Protein AF-A0A7Y3P4M5-F1 (afdb_monomer_lite)

Structure (mmCIF, N/CA/C/O backbone):
data_AF-A0A7Y3P4M5-F1
#
_entry.id   AF-A0A7Y3P4M5-F1
#
loop_
_atom_site.group_PDB
_atom_site.id
_atom_site.type_symbol
_atom_site.label_atom_id
_atom_site.label_alt_id
_atom_site.label_comp_id
_atom_site.label_asym_id
_atom_site.label_entity_id
_atom_site.label_seq_id
_atom_s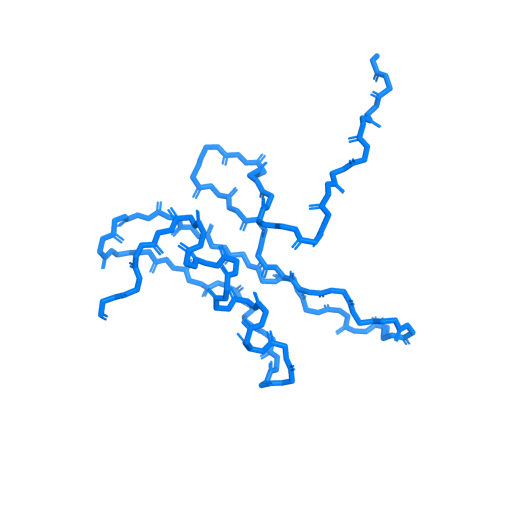ite.pdbx_PDB_ins_code
_atom_site.Cartn_x
_atom_site.Cartn_y
_atom_site.Cartn_z
_atom_site.occupancy
_atom_site.B_iso_or_equiv
_atom_site.auth_seq_id
_atom_site.auth_comp_id
_atom_site.auth_asym_id
_atom_site.auth_atom_id
_atom_site.pdbx_PDB_model_num
ATOM 1 N N . MET A 1 1 ? -20.815 8.505 -15.069 1.00 48.59 1 MET A N 1
ATOM 2 C CA . MET A 1 1 ? -19.843 9.317 -14.314 1.00 48.59 1 MET A CA 1
ATOM 3 C C . MET A 1 1 ? -18.490 8.826 -14.784 1.00 48.59 1 MET A C 1
ATOM 5 O O . MET A 1 1 ? -18.288 7.625 -14.711 1.00 48.59 1 MET A O 1
ATOM 9 N N . ALA A 1 2 ? -17.675 9.650 -15.442 1.00 50.09 2 ALA A N 1
ATOM 10 C CA . ALA A 1 2 ? -16.348 9.182 -15.844 1.00 50.09 2 ALA 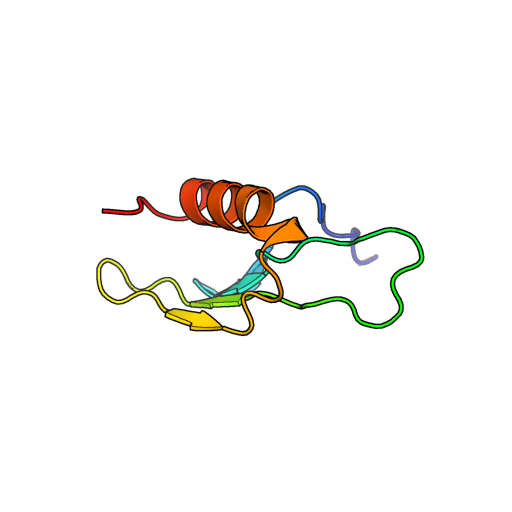A CA 1
ATOM 11 C C . ALA A 1 2 ? -15.570 8.864 -14.563 1.00 50.09 2 ALA A C 1
ATOM 13 O O . ALA A 1 2 ? -15.534 9.717 -13.675 1.00 50.09 2 ALA A O 1
ATOM 14 N N . ASP A 1 3 ? -15.027 7.652 -14.447 1.00 64.50 3 ASP A N 1
ATOM 15 C CA . ASP A 1 3 ? -14.146 7.311 -13.334 1.00 64.50 3 ASP A CA 1
ATOM 16 C C . ASP A 1 3 ? -12.957 8.265 -13.374 1.00 64.50 3 ASP A C 1
ATOM 18 O O . ASP A 1 3 ? -12.173 8.290 -14.326 1.00 64.50 3 ASP A O 1
ATOM 22 N N . GLN A 1 4 ? -12.865 9.115 -12.357 1.00 76.88 4 GLN A N 1
ATOM 23 C CA . GLN A 1 4 ? -11.689 9.932 -12.147 1.00 76.88 4 GLN A CA 1
ATOM 24 C C . GLN A 1 4 ? -10.557 8.985 -11.747 1.00 76.88 4 GLN A C 1
ATOM 26 O O . GLN A 1 4 ? -10.699 8.212 -10.802 1.00 76.88 4 GLN A O 1
ATOM 31 N N . LEU A 1 5 ? -9.448 9.018 -12.488 1.00 81.44 5 LEU A N 1
ATOM 32 C CA . LEU A 1 5 ? -8.288 8.186 -12.176 1.00 81.44 5 LEU A CA 1
ATOM 33 C C . LEU A 1 5 ? -7.795 8.508 -10.758 1.00 81.44 5 LEU A C 1
ATOM 35 O O . LEU A 1 5 ? -7.599 9.677 -10.416 1.00 81.44 5 LEU A O 1
ATOM 39 N N . ALA A 1 6 ? -7.602 7.470 -9.944 1.00 86.56 6 ALA A N 1
ATOM 40 C CA . ALA A 1 6 ? -7.064 7.611 -8.598 1.00 86.56 6 ALA A CA 1
ATOM 41 C C . ALA A 1 6 ? -5.609 8.106 -8.641 1.00 86.56 6 ALA A C 1
ATOM 43 O O . ALA A 1 6 ? -4.830 7.707 -9.509 1.00 86.56 6 ALA A O 1
ATOM 44 N N . ASN A 1 7 ? -5.227 8.960 -7.687 1.00 91.81 7 ASN A N 1
ATOM 45 C CA . ASN A 1 7 ? -3.839 9.389 -7.530 1.00 91.81 7 ASN A CA 1
ATOM 46 C C . ASN A 1 7 ? -3.019 8.274 -6.866 1.00 91.81 7 ASN A C 1
ATOM 48 O O . ASN A 1 7 ? -2.989 8.157 -5.644 1.00 91.81 7 ASN A O 1
ATOM 52 N N . THR A 1 8 ? -2.322 7.479 -7.674 1.00 92.19 8 THR A N 1
ATOM 53 C CA . THR A 1 8 ? -1.509 6.348 -7.203 1.00 92.19 8 THR A CA 1
ATOM 54 C C . THR A 1 8 ? -0.211 6.766 -6.507 1.00 92.19 8 THR A C 1
ATOM 56 O O . THR A 1 8 ? 0.507 5.910 -5.992 1.00 92.19 8 THR A O 1
ATOM 59 N N . SER A 1 9 ? 0.114 8.060 -6.466 1.00 93.56 9 SER A N 1
ATOM 60 C CA . SER A 1 9 ? 1.222 8.567 -5.649 1.00 93.56 9 SER A CA 1
ATOM 61 C C . SER A 1 9 ? 0.876 8.589 -4.161 1.00 93.56 9 SER A C 1
ATOM 63 O O . SER A 1 9 ? 1.784 8.685 -3.347 1.00 93.56 9 SER A O 1
ATOM 65 N N . GLU A 1 10 ? -0.395 8.452 -3.779 1.00 96.06 10 GLU A N 1
ATOM 66 C CA . GLU A 1 10 ? -0.837 8.379 -2.381 1.00 96.06 10 GLU A CA 1
ATOM 67 C C . GLU A 1 10 ? -1.472 7.021 -2.060 1.00 96.06 10 GLU A C 1
ATOM 69 O O . GLU A 1 10 ? -1.648 6.180 -2.945 1.00 96.06 10 GLU A O 1
ATOM 74 N N . ALA A 1 11 ? -1.786 6.790 -0.782 1.00 97.19 11 ALA A N 1
ATOM 75 C CA . ALA A 1 11 ? -2.637 5.672 -0.392 1.00 97.19 11 ALA A CA 1
ATOM 76 C C . ALA A 1 11 ? -4.046 5.871 -0.975 1.00 97.19 11 ALA A C 1
ATOM 78 O O . ALA A 1 11 ? -4.607 6.967 -0.909 1.00 97.19 11 ALA A O 1
ATOM 79 N N . VAL A 1 12 ? -4.621 4.811 -1.542 1.00 97.12 12 VAL A N 1
ATOM 80 C CA . VAL A 1 12 ? -5.944 4.858 -2.180 1.00 97.12 12 VAL A CA 1
ATOM 81 C C . VAL A 1 12 ? -6.899 3.957 -1.411 1.00 97.12 12 VAL A C 1
ATOM 83 O O . VAL A 1 12 ? -6.704 2.743 -1.378 1.00 97.12 12 VAL A O 1
ATOM 86 N N . GLU A 1 13 ? -7.940 4.532 -0.811 1.00 97.12 13 GLU A N 1
ATOM 87 C CA . GLU A 1 13 ? -9.007 3.748 -0.185 1.00 97.12 13 GLU A CA 1
ATOM 88 C C . GLU A 1 13 ? -9.868 3.090 -1.273 1.00 97.12 13 GLU A C 1
ATOM 90 O O . GLU A 1 13 ? -10.456 3.765 -2.118 1.00 97.12 13 GLU A O 1
ATOM 95 N N . LEU A 1 14 ? -9.914 1.759 -1.274 1.00 96.62 14 LEU A N 1
ATOM 96 C CA . LEU A 1 14 ? -10.675 0.961 -2.243 1.00 96.62 14 LEU A CA 1
ATOM 97 C C . LEU A 1 14 ? -12.059 0.580 -1.711 1.00 96.62 14 LEU A C 1
ATOM 99 O O . LEU A 1 14 ? -13.012 0.409 -2.469 1.00 96.62 14 LEU A O 1
ATOM 103 N N . ALA A 1 15 ? -12.145 0.411 -0.397 1.00 97.25 15 ALA A N 1
ATOM 104 C CA . ALA A 1 15 ? -13.341 0.129 0.380 1.00 97.25 15 ALA A CA 1
ATOM 105 C C . ALA A 1 15 ? -13.075 0.599 1.819 1.00 97.25 15 ALA A C 1
ATOM 107 O O . ALA A 1 15 ? -11.907 0.796 2.156 1.00 97.25 15 ALA A O 1
ATOM 108 N N . PRO A 1 16 ? -14.101 0.742 2.682 1.00 97.62 16 PRO A N 1
ATOM 109 C CA . PRO A 1 16 ? -13.897 1.202 4.051 1.00 97.62 16 PRO A CA 1
ATOM 110 C C . PRO A 1 16 ? -12.758 0.448 4.742 1.00 97.62 16 PRO A C 1
ATOM 112 O O . PRO A 1 16 ? -12.862 -0.761 4.964 1.00 97.62 16 PRO A O 1
ATOM 115 N N . ARG A 1 17 ? -11.686 1.178 5.077 1.00 97.75 17 ARG A N 1
ATOM 116 C CA . ARG A 1 17 ? -10.497 0.675 5.797 1.00 97.75 17 ARG A CA 1
ATOM 117 C C . ARG A 1 17 ? -9.638 -0.337 5.026 1.00 97.75 17 ARG A C 1
ATOM 119 O O . ARG A 1 17 ? -8.763 -0.982 5.605 1.00 97.75 17 ARG A O 1
ATOM 126 N N . VAL A 1 18 ? -9.857 -0.463 3.720 1.00 98.31 18 VAL A N 1
ATOM 127 C CA . VAL A 1 18 ? -9.044 -1.274 2.810 1.00 98.31 18 VAL A CA 1
ATOM 128 C C . VAL A 1 18 ? -8.351 -0.345 1.830 1.00 98.31 18 VAL A C 1
ATOM 130 O O . VAL A 1 18 ? -8.993 0.323 1.018 1.00 98.31 18 VAL A O 1
ATOM 133 N N . TRP A 1 19 ? -7.026 -0.337 1.887 1.00 98.12 19 TRP A N 1
ATOM 134 C CA . TRP A 1 19 ? -6.199 0.622 1.172 1.00 98.12 19 TRP A CA 1
ATOM 135 C C . TRP A 1 19 ? -5.255 -0.092 0.223 1.00 98.12 19 TRP A C 1
ATOM 137 O O . TRP A 1 19 ? -4.606 -1.067 0.596 1.00 98.12 19 TRP A O 1
ATOM 147 N N . TRP A 1 20 ? -5.122 0.425 -0.990 1.00 97.25 20 TRP A N 1
ATOM 148 C CA . TRP A 1 20 ? -3.948 0.154 -1.804 1.00 97.25 20 TRP A CA 1
ATOM 149 C C . TRP A 1 20 ? -2.824 1.099 -1.375 1.00 97.25 20 TRP A C 1
ATOM 151 O O . TRP A 1 20 ? -3.001 2.318 -1.338 1.00 97.25 20 TRP A O 1
ATOM 161 N N . VAL A 1 21 ? -1.672 0.524 -1.044 1.00 96.81 21 VAL A N 1
ATOM 162 C CA . VAL A 1 21 ? -0.47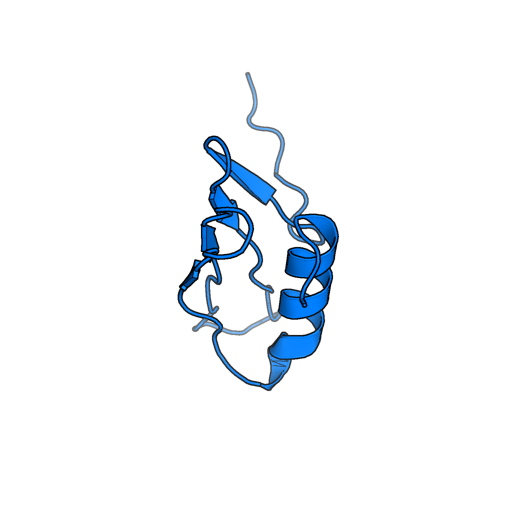1 1.234 -0.572 1.00 96.81 21 VAL A CA 1
ATOM 163 C C . VAL A 1 21 ? 0.770 0.853 -1.384 1.00 96.81 21 VAL A C 1
ATOM 165 O O . VAL A 1 21 ? 1.892 1.122 -0.968 1.00 96.81 21 VAL A O 1
ATOM 168 N N . GLY A 1 22 ? 0.578 0.212 -2.540 1.00 94.50 22 GLY A N 1
ATOM 169 C CA . GLY A 1 22 ? 1.657 -0.211 -3.432 1.00 94.50 22 GLY A CA 1
ATOM 170 C C . GLY A 1 22 ? 2.397 0.951 -4.097 1.00 94.50 22 GLY A C 1
ATOM 171 O O . GLY A 1 22 ? 2.035 2.117 -3.956 1.00 94.50 22 GLY A O 1
ATOM 172 N N . SER A 1 23 ? 3.436 0.618 -4.855 1.00 92.31 23 SER A N 1
ATOM 173 C CA . SER A 1 23 ? 4.190 1.545 -5.705 1.00 92.31 23 SER A CA 1
ATOM 174 C C . SER A 1 23 ? 4.192 1.018 -7.136 1.00 92.31 23 SER A C 1
ATOM 176 O O . SER A 1 23 ? 4.119 -0.191 -7.346 1.00 92.31 23 SER A O 1
ATOM 178 N N . MET A 1 24 ? 4.249 1.926 -8.108 1.00 89.56 24 MET A N 1
ATOM 179 C CA . MET A 1 24 ? 4.343 1.585 -9.525 1.00 89.56 24 MET A CA 1
ATOM 180 C C . MET A 1 24 ? 5.761 1.879 -10.009 1.00 89.56 24 MET A C 1
ATOM 182 O O . MET A 1 24 ? 6.169 3.039 -10.053 1.00 89.56 24 MET A O 1
ATOM 186 N N . ILE A 1 25 ? 6.500 0.845 -10.407 1.00 88.44 25 ILE A N 1
ATOM 187 C CA . ILE A 1 25 ? 7.843 1.003 -10.978 1.00 88.44 25 ILE A CA 1
ATOM 188 C C . ILE A 1 25 ? 7.730 1.071 -12.507 1.00 88.44 25 ILE A C 1
ATOM 190 O O . ILE A 1 25 ? 7.233 0.120 -13.110 1.00 88.44 25 ILE A O 1
ATOM 194 N N . PRO A 1 26 ? 8.176 2.151 -13.175 1.00 89.00 26 PRO A N 1
ATOM 195 C CA . PRO A 1 26 ? 8.153 2.222 -14.633 1.00 89.00 26 PRO A CA 1
ATOM 196 C C . PRO A 1 26 ? 8.840 1.013 -15.280 1.00 89.00 26 PRO A C 1
ATOM 198 O O . PRO A 1 26 ? 9.896 0.580 -14.827 1.00 89.00 26 PRO A O 1
ATOM 201 N N . ASP A 1 27 ? 8.222 0.474 -16.332 1.00 89.44 27 ASP A N 1
ATOM 202 C CA . ASP A 1 27 ? 8.699 -0.680 -17.110 1.00 89.44 27 ASP A CA 1
ATOM 203 C C . ASP A 1 27 ? 8.817 -2.017 -16.355 1.00 89.44 27 ASP A C 1
ATOM 205 O O . ASP A 1 27 ? 9.195 -3.031 -16.953 1.00 89.44 27 ASP A O 1
ATOM 209 N N . ASP A 1 28 ? 8.419 -2.073 -15.081 1.00 87.69 28 ASP A N 1
ATOM 210 C CA . ASP A 1 28 ? 8.317 -3.335 -14.356 1.00 87.69 28 ASP A CA 1
ATOM 211 C C . ASP A 1 28 ? 7.027 -4.077 -14.738 1.00 87.69 28 ASP A C 1
ATOM 213 O O . ASP A 1 28 ? 5.905 -3.575 -14.604 1.00 87.69 28 ASP A O 1
ATOM 217 N N . ARG A 1 29 ? 7.192 -5.303 -15.242 1.00 87.19 29 ARG A N 1
ATOM 218 C CA . ARG A 1 29 ? 6.084 -6.190 -15.626 1.00 87.19 29 ARG A CA 1
ATOM 219 C C . ARG A 1 29 ? 5.492 -6.939 -14.433 1.00 87.19 29 ARG A C 1
ATOM 221 O O . ARG A 1 29 ? 4.397 -7.479 -14.562 1.00 87.19 29 ARG A O 1
ATOM 228 N N . PHE A 1 30 ? 6.200 -6.980 -13.308 1.00 84.19 30 PHE A N 1
ATOM 229 C CA . PHE A 1 30 ? 5.818 -7.686 -12.090 1.00 84.19 30 PHE A CA 1
ATOM 230 C C . PHE A 1 30 ? 5.591 -6.697 -10.945 1.00 84.19 30 PHE A C 1
ATOM 232 O O . PHE A 1 30 ? 6.215 -6.793 -9.891 1.00 84.19 30 PHE A O 1
ATOM 239 N N . GLN A 1 31 ? 4.670 -5.752 -11.157 1.00 87.44 31 GLN A N 1
ATOM 240 C CA . GLN A 1 31 ? 4.250 -4.817 -10.113 1.00 87.44 31 GLN A CA 1
ATOM 241 C C . GLN A 1 31 ? 3.762 -5.580 -8.879 1.00 87.44 31 GLN A C 1
ATOM 243 O O . GLN A 1 31 ? 2.944 -6.496 -8.988 1.00 87.44 31 GLN A O 1
ATOM 248 N N . CYS A 1 32 ? 4.236 -5.174 -7.704 1.00 87.56 32 CYS A N 1
ATOM 249 C CA . CYS A 1 32 ? 3.686 -5.642 -6.439 1.00 87.56 32 CYS A CA 1
ATOM 250 C C . CYS A 1 32 ? 2.511 -4.747 -6.048 1.00 87.56 32 CYS A C 1
ATOM 252 O O . CYS A 1 32 ? 2.613 -3.516 -6.077 1.00 87.56 32 CYS A O 1
ATOM 254 N N . HIS A 1 33 ? 1.398 -5.353 -5.650 1.00 91.94 33 HIS A N 1
ATOM 255 C CA . HIS A 1 33 ? 0.210 -4.611 -5.257 1.00 91.94 33 HIS A CA 1
ATOM 256 C C . HIS A 1 33 ? 0.023 -4.757 -3.754 1.00 91.94 33 HIS A C 1
ATOM 258 O O . HIS A 1 33 ? -0.722 -5.612 -3.288 1.00 91.94 33 HIS A O 1
ATOM 264 N N . ALA A 1 34 ? 0.710 -3.898 -3.001 1.00 96.06 34 ALA A N 1
ATOM 265 C CA . ALA A 1 34 ? 0.592 -3.901 -1.553 1.00 96.06 34 ALA A CA 1
ATOM 266 C C . ALA A 1 34 ? -0.769 -3.350 -1.111 1.00 96.06 34 ALA A C 1
ATOM 268 O O . ALA A 1 34 ? -1.197 -2.276 -1.556 1.00 96.06 34 ALA A O 1
ATOM 269 N N . TYR A 1 35 ? -1.420 -4.065 -0.195 1.00 97.69 35 TYR A N 1
ATOM 270 C CA . TYR A 1 35 ? -2.691 -3.663 0.402 1.00 97.69 35 TYR A CA 1
ATOM 271 C C . TYR A 1 35 ? -2.596 -3.626 1.922 1.00 97.69 35 TYR A C 1
ATOM 273 O O . TYR A 1 35 ? -2.042 -4.536 2.536 1.00 97.69 35 TYR A O 1
ATOM 281 N N . LEU A 1 36 ? -3.188 -2.601 2.527 1.00 98.00 36 LEU A N 1
ATOM 282 C CA . LEU A 1 36 ? -3.344 -2.478 3.969 1.00 98.00 36 LEU A CA 1
ATOM 283 C C . LEU A 1 36 ? -4.815 -2.693 4.337 1.00 98.00 36 LEU A C 1
ATOM 285 O O . LEU A 1 36 ? -5.694 -1.972 3.863 1.00 98.00 36 LEU A O 1
ATOM 289 N N . ILE A 1 37 ? -5.066 -3.658 5.217 1.00 98.31 37 ILE A N 1
ATOM 290 C CA . ILE A 1 37 ? -6.320 -3.755 5.964 1.00 98.31 37 ILE A CA 1
ATOM 291 C C . ILE A 1 37 ? -6.081 -3.047 7.296 1.00 98.31 37 ILE A C 1
ATOM 293 O O . ILE A 1 37 ? -5.371 -3.573 8.156 1.00 98.31 37 ILE A O 1
ATOM 297 N N . GLU A 1 38 ? -6.628 -1.842 7.443 1.00 97.69 38 GLU A N 1
ATOM 298 C CA . GLU A 1 38 ? -6.483 -1.043 8.660 1.00 97.69 38 GLU A CA 1
ATOM 299 C C . GLU A 1 38 ? -7.425 -1.586 9.743 1.00 97.69 38 GLU A C 1
ATOM 301 O O . GLU A 1 38 ? -8.640 -1.687 9.552 1.00 97.69 38 GLU A O 1
ATOM 306 N N . GLN A 1 39 ? -6.846 -1.979 10.878 1.00 96.06 39 GLN A N 1
ATOM 307 C CA . GLN A 1 39 ? -7.556 -2.520 12.033 1.00 96.06 39 GLN A CA 1
ATOM 308 C C . GLN A 1 39 ? -6.891 -2.102 13.351 1.00 96.06 39 GLN A C 1
ATOM 310 O O . GLN A 1 39 ? -6.538 -2.945 14.173 1.00 96.06 39 GLN A O 1
ATOM 315 N N . GLY A 1 40 ? -6.696 -0.798 13.552 1.00 90.31 40 GLY A N 1
ATOM 316 C CA . GLY A 1 40 ? -6.026 -0.255 14.731 1.00 90.31 40 GLY A CA 1
ATOM 317 C C . GLY A 1 40 ? -4.644 -0.881 14.931 1.00 90.31 40 GLY A C 1
ATOM 318 O O . GLY A 1 40 ? -3.820 -0.906 14.015 1.00 90.31 40 GLY A O 1
ATOM 319 N N . ASP A 1 41 ? -4.422 -1.447 16.116 1.00 92.25 41 ASP A N 1
ATOM 320 C CA . ASP A 1 41 ? -3.185 -2.130 16.512 1.00 92.25 41 ASP A CA 1
ATOM 321 C C . ASP A 1 41 ? -3.030 -3.549 15.929 1.00 92.25 41 ASP A C 1
ATOM 323 O O . ASP A 1 41 ? -2.033 -4.218 16.196 1.00 92.25 41 ASP A O 1
ATOM 327 N N . GLN A 1 42 ? -3.994 -4.024 15.135 1.00 94.69 42 GLN A N 1
ATOM 328 C CA . GLN A 1 42 ? -4.003 -5.346 14.493 1.00 94.69 42 GLN A CA 1
ATOM 329 C C . GLN A 1 42 ? -4.156 -5.249 12.965 1.00 94.69 42 GLN A C 1
ATOM 331 O O . GLN A 1 42 ? -4.744 -6.121 12.322 1.00 94.69 42 GLN A O 1
ATOM 336 N N . SER A 1 43 ? -3.639 -4.170 12.373 1.00 96.31 43 SER A N 1
ATOM 337 C CA . SER A 1 43 ? -3.633 -3.969 10.920 1.00 96.31 43 SER A CA 1
ATOM 338 C C . SER A 1 43 ? -2.781 -5.022 10.192 1.00 96.31 43 SER A C 1
ATOM 340 O O . SER A 1 43 ? -1.781 -5.507 10.723 1.00 96.31 43 SER A O 1
ATOM 342 N N . VAL A 1 44 ? -3.152 -5.359 8.952 1.00 97.00 44 VAL A N 1
ATOM 343 C CA . VAL A 1 44 ? -2.464 -6.382 8.141 1.00 97.00 44 VAL A CA 1
ATOM 344 C C . VAL A 1 44 ? -1.991 -5.790 6.818 1.00 97.00 44 VAL A C 1
ATOM 346 O O . VAL A 1 44 ? -2.789 -5.236 6.063 1.00 97.00 44 VAL A O 1
ATOM 349 N N . LEU A 1 45 ? -0.701 -5.965 6.521 1.00 96.62 45 LEU A N 1
ATOM 350 C CA . LEU A 1 45 ? -0.103 -5.660 5.222 1.00 96.62 45 LEU A CA 1
ATOM 351 C C . LEU A 1 45 ? -0.026 -6.934 4.374 1.00 96.62 45 LEU A C 1
ATOM 353 O O . LEU A 1 45 ? 0.526 -7.948 4.804 1.00 96.62 45 LEU A O 1
ATOM 357 N N . ILE A 1 46 ? -0.574 -6.872 3.166 1.00 97.19 46 ILE A N 1
ATOM 358 C CA . ILE A 1 46 ? -0.627 -7.971 2.201 1.00 97.19 46 ILE A CA 1
ATOM 359 C C . ILE A 1 46 ? 0.246 -7.607 1.007 1.00 97.19 46 ILE A C 1
ATOM 361 O O . ILE A 1 46 ? 0.194 -6.472 0.542 1.00 97.19 46 ILE A O 1
ATOM 365 N N . ASP A 1 47 ? 1.012 -8.583 0.515 1.00 92.62 47 ASP A N 1
ATOM 366 C CA . ASP A 1 47 ? 1.907 -8.448 -0.642 1.00 92.62 47 ASP A CA 1
ATOM 367 C C . ASP A 1 47 ? 2.798 -7.188 -0.578 1.00 92.62 47 ASP A C 1
ATOM 369 O O . ASP A 1 47 ? 2.748 -6.334 -1.463 1.00 92.62 47 ASP A O 1
ATOM 373 N N . PRO A 1 48 ? 3.632 -7.032 0.472 1.00 88.81 48 PRO A N 1
ATOM 374 C CA . PRO A 1 48 ? 4.497 -5.858 0.613 1.00 88.81 48 PRO A CA 1
ATOM 375 C C . PRO A 1 48 ? 5.537 -5.732 -0.513 1.00 88.81 48 PRO A C 1
ATOM 377 O O . PRO A 1 48 ? 6.267 -4.747 -0.571 1.00 88.81 48 PRO A O 1
ATOM 380 N N . GLY A 1 49 ? 5.638 -6.726 -1.398 1.00 84.62 49 GLY A N 1
ATOM 381 C CA . GLY A 1 49 ? 6.594 -6.736 -2.487 1.00 84.62 49 GLY A CA 1
ATOM 382 C C . GLY A 1 49 ? 8.037 -6.846 -2.004 1.00 84.62 49 GLY A C 1
ATOM 383 O O . GLY A 1 49 ? 8.358 -7.603 -1.085 1.00 84.62 49 GLY A O 1
ATOM 384 N N . SER A 1 50 ? 8.931 -6.116 -2.672 1.00 85.50 50 SER A N 1
ATOM 385 C CA . SER A 1 50 ? 10.372 -6.156 -2.417 1.00 85.50 50 SER A CA 1
ATOM 386 C C . SER A 1 50 ? 10.862 -4.961 -1.594 1.00 85.50 50 SER A C 1
ATOM 388 O O . SER A 1 50 ? 10.224 -3.912 -1.523 1.00 85.50 50 SER A O 1
ATOM 390 N N . ALA A 1 51 ? 12.068 -5.084 -1.033 1.00 88.75 51 ALA A N 1
ATOM 391 C CA . ALA A 1 51 ? 12.717 -4.006 -0.285 1.00 88.75 51 ALA A CA 1
ATOM 392 C C . ALA A 1 51 ? 12.926 -2.714 -1.103 1.00 88.75 51 ALA A C 1
ATOM 394 O O . ALA A 1 51 ? 13.059 -1.643 -0.516 1.00 88.75 51 ALA A O 1
ATOM 395 N N . LEU A 1 52 ? 12.930 -2.796 -2.442 1.00 90.62 52 LEU A N 1
ATOM 396 C CA . LEU A 1 52 ? 13.124 -1.649 -3.335 1.00 90.62 52 LEU A CA 1
ATOM 397 C C . LEU A 1 52 ? 12.041 -0.573 -3.160 1.00 90.62 52 LEU A C 1
ATOM 399 O O . LEU A 1 52 ? 12.340 0.610 -3.281 1.00 90.62 52 LEU A O 1
ATOM 403 N N .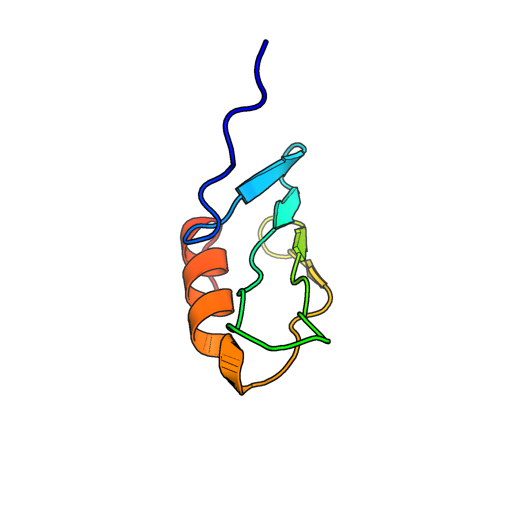 ILE A 1 53 ? 10.807 -0.984 -2.855 1.00 9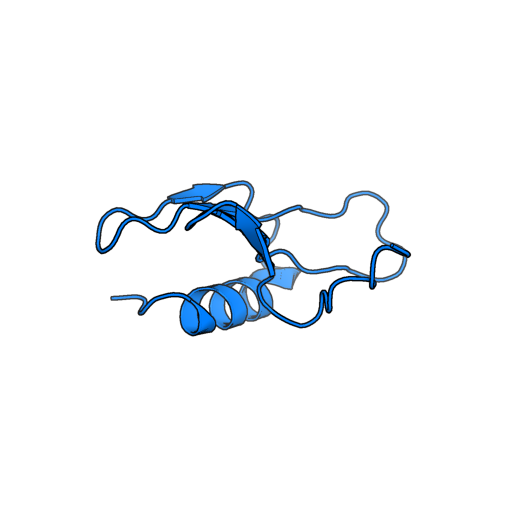0.81 53 ILE A N 1
ATOM 404 C CA . ILE A 1 53 ? 9.645 -0.089 -2.716 1.00 90.81 53 ILE A CA 1
ATOM 405 C C . ILE A 1 53 ? 9.219 0.123 -1.259 1.00 90.81 53 ILE A C 1
ATOM 407 O O . ILE A 1 53 ? 8.217 0.786 -0.992 1.00 90.81 53 ILE A O 1
ATOM 411 N N . ALA A 1 54 ? 9.974 -0.425 -0.303 1.00 92.81 54 ALA A N 1
ATOM 412 C CA . ALA A 1 54 ? 9.576 -0.457 1.100 1.00 92.81 54 ALA A CA 1
ATOM 413 C C . ALA A 1 54 ? 9.360 0.944 1.691 1.00 92.81 54 ALA A C 1
ATOM 415 O O . ALA A 1 54 ? 8.394 1.154 2.416 1.00 92.81 54 ALA A O 1
ATOM 416 N N . SER A 1 55 ? 10.213 1.917 1.358 1.00 94.25 55 SER A N 1
ATOM 417 C CA . SER A 1 55 ? 10.083 3.292 1.861 1.00 94.25 55 SER A CA 1
ATOM 418 C C . SER A 1 55 ? 8.799 3.974 1.387 1.00 94.25 55 SER A C 1
ATOM 420 O O . SER A 1 55 ? 8.174 4.707 2.150 1.00 94.25 55 SER A O 1
ATOM 422 N N . GLU A 1 56 ? 8.376 3.716 0.148 1.00 94.56 56 GLU A N 1
ATOM 423 C CA . GLU A 1 56 ? 7.140 4.282 -0.386 1.00 94.56 56 GLU A CA 1
ATOM 424 C C . GLU A 1 56 ? 5.907 3.626 0.239 1.00 94.56 56 GLU A C 1
ATOM 426 O O . GLU A 1 56 ? 4.974 4.336 0.618 1.00 94.56 56 GLU A O 1
ATOM 431 N N . ILE A 1 57 ? 5.929 2.300 0.410 1.00 95.38 57 ILE A N 1
ATOM 432 C CA . ILE A 1 57 ? 4.866 1.565 1.107 1.00 95.38 57 ILE A CA 1
ATOM 433 C C . ILE A 1 57 ? 4.729 2.071 2.544 1.00 95.38 57 ILE A C 1
ATOM 435 O O . ILE A 1 57 ? 3.624 2.404 2.963 1.00 95.38 57 ILE A O 1
ATOM 439 N N . ILE A 1 58 ? 5.838 2.181 3.284 1.00 95.62 58 ILE A N 1
ATOM 440 C CA . ILE A 1 58 ? 5.839 2.675 4.669 1.00 95.62 58 ILE A CA 1
ATOM 441 C C . ILE A 1 58 ? 5.244 4.083 4.728 1.00 95.62 58 ILE A C 1
ATOM 443 O O . ILE A 1 58 ? 4.318 4.302 5.500 1.00 95.62 58 ILE A O 1
ATOM 447 N N . ARG A 1 59 ? 5.676 5.004 3.855 1.00 96.69 59 ARG A N 1
ATOM 448 C CA . ARG A 1 59 ? 5.120 6.366 3.799 1.00 96.69 59 ARG A CA 1
ATOM 449 C C . ARG A 1 59 ? 3.605 6.361 3.563 1.00 96.69 59 ARG A C 1
ATOM 451 O O . ARG A 1 59 ? 2.881 7.133 4.187 1.00 96.69 59 ARG A O 1
ATOM 458 N N . LYS A 1 60 ? 3.115 5.517 2.647 1.00 97.12 60 LYS A N 1
ATOM 459 C CA . LYS A 1 60 ? 1.674 5.399 2.367 1.00 97.12 60 LYS A CA 1
ATOM 460 C C . LYS A 1 60 ? 0.924 4.807 3.561 1.00 97.12 60 LYS A C 1
ATOM 462 O O . LYS A 1 60 ? -0.140 5.316 3.896 1.00 97.12 60 LYS A O 1
ATOM 467 N N . ILE A 1 61 ? 1.480 3.811 4.248 1.00 96.88 61 ILE A N 1
ATOM 468 C CA . ILE A 1 61 ? 0.891 3.257 5.476 1.00 96.88 61 ILE A CA 1
ATOM 469 C C . ILE A 1 61 ? 0.834 4.315 6.584 1.00 96.88 61 ILE A C 1
ATOM 471 O O . ILE A 1 61 ? -0.225 4.491 7.176 1.00 96.88 61 ILE A O 1
ATOM 475 N N . GLU A 1 62 ? 1.913 5.069 6.808 1.00 96.69 62 GLU A N 1
ATOM 476 C CA . GLU A 1 62 ? 1.979 6.146 7.810 1.00 96.69 62 GLU A CA 1
ATOM 477 C C . GLU A 1 62 ? 0.975 7.278 7.542 1.00 96.69 62 GLU A C 1
ATOM 479 O O . GLU A 1 62 ? 0.530 7.948 8.471 1.00 96.69 62 GLU A O 1
ATOM 484 N N . SER A 1 63 ? 0.573 7.476 6.281 1.00 97.12 63 SER A N 1
ATOM 485 C CA . SER A 1 63 ? -0.495 8.423 5.928 1.00 97.12 63 SER A CA 1
ATOM 486 C C . SER A 1 63 ? -1.902 7.948 6.322 1.00 97.12 63 SER A C 1
ATOM 488 O O . SER A 1 63 ? -2.817 8.765 6.412 1.00 97.12 63 SER A O 1
ATOM 490 N N . VAL A 1 64 ? -2.071 6.643 6.564 1.00 97.12 64 VAL A N 1
ATOM 491 C CA . VAL A 1 64 ? -3.342 5.996 6.928 1.00 97.12 64 VAL A CA 1
ATOM 492 C C . VAL A 1 64 ? -3.402 5.689 8.425 1.00 97.12 64 VAL A C 1
ATOM 494 O O . VAL A 1 64 ? -4.432 5.910 9.057 1.00 97.12 64 VAL A O 1
ATOM 497 N N . THR A 1 65 ? -2.316 5.173 9.001 1.00 95.31 65 THR A N 1
ATOM 498 C CA . THR A 1 65 ? -2.236 4.769 10.408 1.00 95.31 65 THR A CA 1
ATOM 499 C C . THR A 1 65 ? -0.830 4.956 10.965 1.00 95.31 65 THR A C 1
ATOM 501 O O . THR A 1 65 ? 0.161 4.843 10.250 1.00 95.31 65 THR A O 1
ATOM 504 N N . THR A 1 66 ? -0.727 5.180 12.272 1.00 92.31 66 THR A N 1
ATOM 505 C CA . THR A 1 66 ? 0.562 5.225 12.968 1.00 92.31 66 THR A CA 1
ATOM 506 C C . THR A 1 66 ? 1.174 3.827 13.039 1.00 92.31 66 THR A C 1
ATOM 508 O O . THR A 1 66 ? 0.518 2.883 13.479 1.00 92.31 66 THR A O 1
ATOM 511 N N . LEU A 1 67 ? 2.443 3.706 12.650 1.00 84.94 67 LEU A N 1
ATOM 512 C CA . LEU A 1 67 ? 3.265 2.533 12.937 1.00 84.94 67 LEU A CA 1
ATOM 513 C C . LEU A 1 67 ? 3.865 2.690 14.343 1.00 84.94 67 LEU A C 1
ATOM 515 O O . LEU A 1 67 ? 4.445 3.731 14.651 1.00 84.94 67 LEU A O 1
ATOM 519 N N . SER A 1 68 ? 3.671 1.691 15.203 1.00 70.94 68 SER A N 1
ATOM 520 C CA . SER A 1 68 ? 4.100 1.677 16.612 1.00 70.94 68 SER A CA 1
ATOM 521 C C . SER A 1 68 ? 5.281 0.753 16.857 1.00 70.94 68 SER A C 1
ATOM 523 O O . SER A 1 68 ? 5.239 -0.362 16.287 1.00 70.94 68 SER A O 1
#

Radius of gyration: 12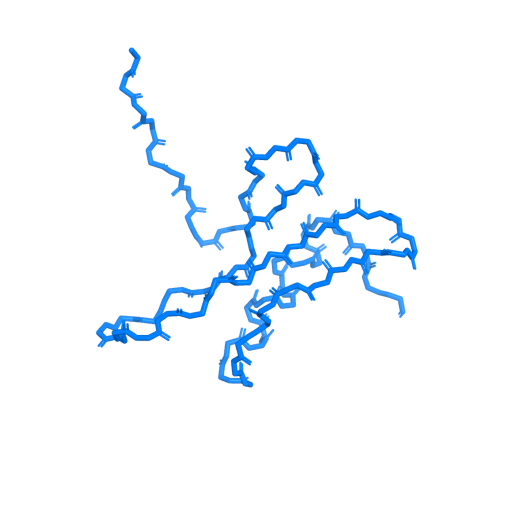.26 Å; chains: 1; bounding box: 33×18×34 Å

Secondary structure (DSSP, 8-state):
---PPP-TTS-EEEETTEEE-----TT-SS----EEE--GGG-EEE----GGGHHHHHHHHHHHS---

Foldseek 3Di:
DPPDDDDLLAWADPDVQKTFQFDDDPPDPDGFTWIWRDDAVPIDIDRCDDPVCNVSSVVRVVVVYDDD

pLDDT: mean 91.03, std 9.63, range [48.59, 98.31]

Sequence (68 aa):
MADQLANTSEAVELAPRVWWVGSMIPDDRFQCHAYLIEQGDQSVLIDPGSALIASEIIRKIESVTTLS